Protein AF-A0ABD1DGG1-F1 (afdb_monomer)

Organism: Culex pipiens pipiens (NCBI:txid38569)

Sequence (144 aa):
MYLGVYVSGIIIGFVYLKHRIAGKGIRSNMWFRVAFFSIFIIAPAMFLSCRIFYEYEFPKPSVWMSVYSAGSRVLMTILIALGFFGIAFQVSKTLTRFLNHKIFEVLGRLTYGTYLVHYCMVKIMFFNVRELSNLGMFDLHKQE

Radius of gyration: 22.77 Å; Cα contacts (8 Å, |Δi|>4): 35; chains: 1; bounding box: 76×32×45 Å

Solvent-accessible surface area (backbone atoms only — not comparable to full-atom values): 8255 Å² total; per-residue (Å²): 121,67,64,64,56,53,52,50,52,51,53,52,50,50,53,49,50,56,47,63,71,63,69,59,69,60,77,73,40,63,68,60,54,51,57,48,55,43,43,74,54,52,53,56,50,56,58,55,56,51,50,59,67,70,76,48,89,72,73,82,87,48,69,67,57,56,52,49,58,56,48,50,55,52,51,50,51,52,46,52,53,46,50,52,50,41,57,74,63,48,68,44,66,66,57,48,56,60,66,69,34,69,66,52,58,53,50,51,52,50,53,50,52,51,49,52,53,50,53,50,49,54,52,51,52,56,48,53,53,50,53,53,54,51,52,57,53,52,57,62,68,71,76,114

Mean predicted aligned error: 11.81 Å

Structure (mmCIF, N/CA/C/O backbone):
data_AF-A0ABD1DGG1-F1
#
_entry.id   AF-A0ABD1DGG1-F1
#
loop_
_atom_site.group_PDB
_atom_site.id
_atom_site.type_symbol
_atom_site.label_atom_id
_atom_site.label_alt_id
_atom_site.label_comp_id
_atom_site.label_asym_id
_atom_site.label_entity_id
_atom_site.label_seq_id
_atom_site.pdbx_PDB_ins_code
_atom_site.Cartn_x
_atom_site.Cartn_y
_atom_site.Cartn_z
_atom_site.occupancy
_atom_site.B_iso_or_equiv
_atom_site.auth_seq_id
_atom_site.auth_comp_id
_atom_site.auth_asym_id
_atom_site.auth_atom_id
_atom_site.pdbx_PDB_model_num
ATOM 1 N N . MET A 1 1 ? 8.705 10.293 -11.587 1.00 54.47 1 MET A N 1
ATOM 2 C CA . MET A 1 1 ? 7.758 9.185 -11.301 1.00 54.47 1 MET A CA 1
ATOM 3 C C . MET A 1 1 ? 7.235 9.164 -9.860 1.00 54.47 1 MET A C 1
ATOM 5 O O . MET A 1 1 ? 6.057 8.889 -9.696 1.00 54.47 1 MET A O 1
ATOM 9 N N . TYR A 1 2 ? 8.018 9.502 -8.825 1.00 62.34 2 TYR A N 1
ATOM 10 C CA . TYR A 1 2 ? 7.535 9.477 -7.427 1.00 62.34 2 TYR A CA 1
ATOM 11 C C . TYR A 1 2 ? 6.543 10.591 -7.046 1.00 62.34 2 TYR A C 1
ATOM 13 O O . TYR A 1 2 ? 5.680 10.372 -6.204 1.00 62.34 2 TYR A O 1
ATOM 21 N N . LEU A 1 3 ? 6.616 11.759 -7.696 1.00 72.56 3 LEU A N 1
ATOM 22 C CA . LEU A 1 3 ? 5.733 12.900 -7.414 1.00 72.56 3 LEU A CA 1
ATOM 23 C C . LEU A 1 3 ? 4.250 12.584 -7.655 1.00 72.56 3 LEU A C 1
ATOM 25 O O . LEU A 1 3 ? 3.418 12.911 -6.820 1.00 72.56 3 LEU A O 1
ATOM 29 N N . GLY A 1 4 ? 3.917 11.896 -8.753 1.00 69.31 4 GLY A N 1
ATOM 30 C CA . GLY A 1 4 ? 2.528 11.541 -9.067 1.00 69.31 4 GLY A CA 1
ATOM 31 C C . GLY A 1 4 ? 1.925 10.577 -8.044 1.00 69.31 4 GLY A C 1
ATOM 32 O O . GLY A 1 4 ? 0.801 10.770 -7.593 1.00 69.31 4 GLY A O 1
ATOM 33 N N . VAL A 1 5 ? 2.710 9.591 -7.607 1.00 68.25 5 VAL A N 1
ATOM 34 C CA . VAL A 1 5 ? 2.298 8.643 -6.564 1.00 68.25 5 VAL A CA 1
ATOM 35 C C . VAL A 1 5 ? 2.123 9.361 -5.223 1.00 68.25 5 VAL A C 1
ATOM 37 O O . VAL A 1 5 ? 1.105 9.183 -4.558 1.00 68.25 5 VAL A O 1
ATOM 40 N N . TYR A 1 6 ? 3.057 10.241 -4.867 1.00 73.56 6 TYR A N 1
ATOM 41 C CA . TYR A 1 6 ? 2.994 11.036 -3.643 1.00 73.56 6 TYR A CA 1
ATOM 42 C C . TYR A 1 6 ? 1.762 11.955 -3.599 1.00 73.56 6 TYR A C 1
ATOM 44 O O . TYR A 1 6 ? 0.986 11.910 -2.644 1.00 73.56 6 TYR A O 1
ATOM 52 N N . VAL A 1 7 ? 1.526 12.726 -4.665 1.00 79.12 7 VAL A N 1
ATOM 53 C CA . VAL A 1 7 ? 0.364 13.621 -4.780 1.00 79.12 7 VAL A CA 1
ATOM 54 C C . VAL A 1 7 ? -0.940 12.822 -4.780 1.00 79.12 7 VAL A C 1
ATOM 56 O O . VAL A 1 7 ? -1.887 13.211 -4.099 1.00 79.12 7 VAL A O 1
ATOM 59 N N . SER A 1 8 ? -0.985 11.668 -5.457 1.00 70.19 8 SER A N 1
ATOM 60 C CA . SER A 1 8 ? -2.162 10.793 -5.424 1.00 70.19 8 SER A CA 1
ATOM 61 C C . SER A 1 8 ? -2.477 10.309 -4.004 1.00 70.19 8 SER A C 1
ATOM 63 O O . SER A 1 8 ? -3.631 10.367 -3.587 1.00 70.19 8 SER A O 1
ATOM 65 N N . GLY A 1 9 ? -1.457 9.942 -3.218 1.00 70.31 9 GLY A N 1
ATOM 66 C CA . GLY A 1 9 ? -1.618 9.554 -1.817 1.00 70.31 9 GLY A CA 1
ATOM 67 C C . GLY A 1 9 ? -2.168 10.688 -0.949 1.00 70.31 9 GLY A C 1
ATOM 68 O O . GLY A 1 9 ? -3.076 10.460 -0.150 1.00 70.31 9 GLY A O 1
ATOM 69 N N . ILE A 1 10 ? -1.687 11.920 -1.153 1.00 78.62 10 ILE A N 1
ATOM 70 C CA . ILE A 1 10 ? -2.188 13.109 -0.444 1.00 78.62 10 ILE A CA 1
ATOM 71 C C . ILE A 1 10 ? -3.653 13.380 -0.793 1.00 78.62 10 ILE A C 1
ATOM 73 O O . ILE A 1 10 ? -4.461 13.597 0.108 1.00 78.62 10 ILE A O 1
ATOM 77 N N . ILE A 1 11 ? -4.018 13.330 -2.078 1.00 79.12 11 ILE A N 1
ATOM 78 C CA . ILE A 1 11 ? -5.401 13.546 -2.527 1.00 79.12 11 ILE A CA 1
ATOM 79 C C . ILE A 1 11 ? -6.325 12.495 -1.903 1.00 79.12 11 ILE A C 1
ATOM 81 O O . ILE A 1 11 ? -7.371 12.838 -1.352 1.00 79.12 11 ILE A O 1
ATOM 85 N N . ILE A 1 12 ? -5.917 11.224 -1.922 1.00 73.44 12 ILE A N 1
ATOM 86 C CA . ILE A 1 12 ? -6.676 10.119 -1.322 1.00 73.44 12 ILE A CA 1
ATOM 87 C C . ILE A 1 12 ? -6.827 10.320 0.194 1.00 73.44 12 ILE A C 1
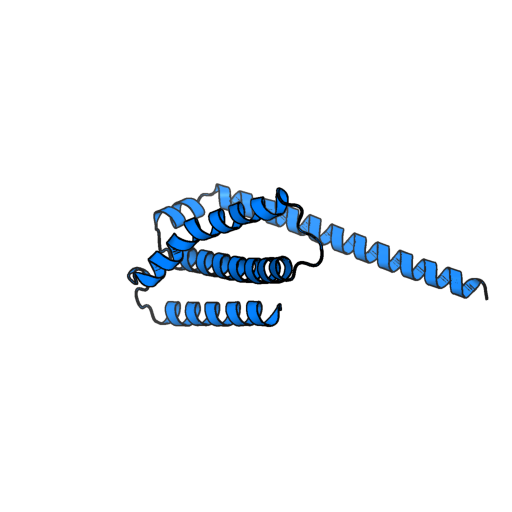ATOM 89 O O . ILE A 1 12 ? -7.928 10.163 0.728 1.00 73.44 12 ILE A O 1
ATOM 93 N N . GLY A 1 13 ? -5.760 10.725 0.889 1.00 72.94 13 GLY A N 1
ATOM 94 C CA . GLY A 1 13 ? -5.785 11.026 2.323 1.00 72.94 13 GLY A CA 1
ATOM 95 C C . GLY A 1 13 ? -6.669 12.228 2.676 1.00 72.94 13 GLY A C 1
ATOM 96 O O . GLY A 1 13 ? -7.391 12.205 3.674 1.00 72.94 13 GLY A O 1
ATOM 97 N N . PHE A 1 14 ? -6.690 13.260 1.835 1.00 78.25 14 PHE A N 1
ATOM 98 C CA . PHE A 1 14 ? -7.550 14.425 2.037 1.00 78.25 14 PHE A CA 1
ATOM 99 C C . PHE A 1 14 ? -9.027 14.080 1.811 1.00 78.25 14 PHE A C 1
ATOM 101 O O . PHE A 1 14 ? -9.897 14.466 2.597 1.00 78.25 14 PHE A O 1
ATOM 108 N N . VAL A 1 15 ? -9.313 13.280 0.779 1.00 73.12 15 VAL A N 1
ATOM 109 C CA . VAL A 1 15 ? -10.648 12.728 0.532 1.00 73.12 15 VAL A CA 1
ATOM 110 C C . VAL A 1 15 ? -11.087 11.850 1.705 1.00 73.12 15 VAL A C 1
ATOM 112 O O . VAL A 1 15 ? -12.230 11.998 2.135 1.00 73.12 15 VAL A O 1
ATOM 115 N N . TYR A 1 16 ? -10.203 11.015 2.266 1.00 71.38 16 TYR A N 1
ATOM 116 C CA . TYR A 1 16 ? -10.459 10.223 3.480 1.00 71.38 16 TYR A CA 1
ATOM 117 C C . TYR A 1 16 ? -10.873 11.113 4.653 1.00 71.38 16 TYR A C 1
ATOM 119 O O . TYR A 1 16 ? -11.919 10.893 5.266 1.00 71.38 16 TYR A O 1
ATOM 127 N N . LEU A 1 17 ? -10.074 12.142 4.946 1.00 71.25 17 LEU A N 1
ATOM 128 C CA . LEU A 1 17 ? -10.285 13.020 6.092 1.00 71.25 17 LEU A CA 1
ATOM 129 C C . LEU A 1 17 ? -11.596 13.804 5.968 1.00 71.25 17 LEU A C 1
ATOM 131 O O . LEU A 1 17 ? -12.399 13.810 6.901 1.00 71.25 17 LEU A O 1
ATOM 135 N N . LYS A 1 18 ? -11.857 14.385 4.791 1.00 74.81 18 LYS A N 1
ATOM 136 C CA . LYS A 1 18 ? -13.108 15.099 4.491 1.00 74.81 18 LYS A CA 1
ATOM 137 C C . LYS A 1 18 ? -14.329 14.211 4.722 1.00 74.81 18 LYS A C 1
ATOM 139 O O . LYS A 1 18 ? -15.320 14.637 5.305 1.00 74.81 18 LYS A O 1
ATOM 144 N N . HIS A 1 19 ? -14.243 12.964 4.284 1.00 69.44 19 HIS A N 1
ATOM 145 C CA . HIS A 1 19 ? -15.314 11.988 4.404 1.00 69.44 19 HIS A CA 1
ATOM 146 C C . HIS A 1 19 ? -15.501 11.453 5.830 1.00 69.44 19 HIS A C 1
ATOM 148 O O . HIS A 1 19 ? -16.636 11.232 6.250 1.00 69.44 19 HIS A O 1
ATOM 154 N N . ARG A 1 20 ? -14.413 11.300 6.592 1.00 67.25 20 ARG A N 1
ATOM 155 C CA . ARG A 1 20 ? -14.454 10.941 8.015 1.00 67.25 20 ARG A CA 1
ATOM 156 C C . ARG A 1 20 ? -15.096 12.047 8.857 1.00 67.25 20 ARG A C 1
ATOM 158 O O . ARG A 1 20 ? -15.910 11.741 9.720 1.00 67.25 20 ARG A O 1
ATOM 165 N N . ILE A 1 21 ? -14.760 13.311 8.588 1.00 66.56 21 ILE A N 1
ATOM 166 C CA . ILE A 1 21 ? -15.307 14.480 9.300 1.00 66.56 21 ILE A CA 1
ATOM 167 C C . ILE A 1 21 ? -16.777 14.715 8.933 1.00 66.56 21 ILE A C 1
ATOM 169 O O . ILE A 1 21 ? -17.582 15.043 9.797 1.00 66.56 21 ILE A O 1
ATOM 173 N N . ALA A 1 22 ? -17.154 14.502 7.669 1.00 64.75 22 ALA A N 1
ATOM 174 C CA . ALA A 1 22 ? -18.522 14.725 7.206 1.00 64.75 22 ALA A CA 1
ATOM 175 C C . ALA A 1 22 ? -19.558 13.746 7.793 1.00 64.75 22 ALA A C 1
ATOM 177 O O . ALA A 1 22 ? -20.749 13.940 7.558 1.00 64.75 22 ALA A O 1
ATOM 178 N N . GLY A 1 23 ? -19.141 12.671 8.478 1.00 57.53 23 GLY A N 1
ATOM 179 C CA . GLY A 1 23 ? -20.035 11.697 9.124 1.00 57.53 23 GLY A CA 1
ATOM 180 C C . GLY A 1 23 ? -20.990 10.953 8.177 1.00 57.53 23 GLY A C 1
ATOM 181 O O . GLY A 1 23 ? -21.781 10.121 8.619 1.00 57.53 23 GLY A O 1
ATOM 182 N N . LYS A 1 24 ? -20.938 11.227 6.867 1.00 55.34 24 LYS A N 1
ATOM 183 C CA . LYS A 1 24 ? -21.810 10.610 5.869 1.00 55.34 24 LYS A CA 1
ATOM 184 C C . LYS A 1 24 ? -21.441 9.139 5.728 1.00 55.34 24 LYS A C 1
ATOM 186 O O . LYS A 1 24 ? -20.281 8.797 5.512 1.00 55.34 24 LYS A O 1
ATOM 191 N N . GLY A 1 25 ? -22.448 8.273 5.828 1.00 57.56 25 GLY A N 1
ATOM 192 C CA . GLY A 1 25 ? -22.329 6.816 5.768 1.00 57.56 25 GLY A CA 1
ATOM 193 C C . GLY A 1 25 ? -21.833 6.290 4.417 1.00 57.56 25 GLY A C 1
ATOM 194 O O . GLY A 1 25 ? -22.579 5.659 3.676 1.00 57.56 25 GLY A O 1
ATOM 195 N N . ILE A 1 26 ? -20.548 6.473 4.115 1.00 57.97 26 ILE A N 1
ATOM 196 C CA . ILE A 1 26 ? -19.853 5.914 2.936 1.00 57.97 26 ILE A CA 1
ATOM 197 C C . ILE A 1 26 ? -19.897 4.392 2.923 1.00 57.97 26 ILE A C 1
ATOM 199 O O . ILE A 1 26 ? -19.809 3.774 1.867 1.00 57.97 26 ILE A O 1
ATOM 203 N N . ARG A 1 27 ? -20.129 3.780 4.087 1.00 55.81 27 ARG A N 1
ATOM 204 C CA . ARG A 1 27 ? -20.427 2.3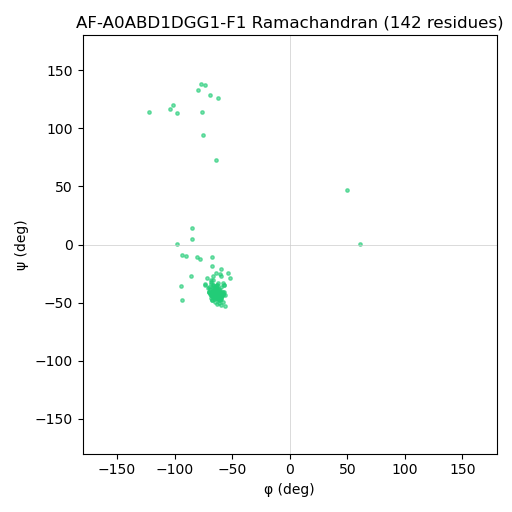55 4.221 1.00 55.81 27 ARG A CA 1
ATOM 205 C C . ARG A 1 27 ? -21.573 1.894 3.301 1.00 55.81 27 ARG A C 1
ATOM 207 O O . ARG A 1 27 ? -21.582 0.734 2.881 1.00 55.81 27 ARG A O 1
ATOM 214 N N . SER A 1 28 ? -22.515 2.780 2.966 1.00 59.88 28 SER A N 1
ATOM 215 C CA . SER A 1 28 ? -23.632 2.481 2.061 1.00 59.88 28 SER A CA 1
ATOM 216 C C . SER A 1 28 ? -23.334 2.759 0.585 1.00 59.88 28 SER A C 1
ATOM 218 O O . SER A 1 28 ? -24.133 2.368 -0.265 1.00 59.88 28 SER A O 1
ATOM 220 N N . ASN A 1 29 ? -22.223 3.421 0.247 1.00 69.50 29 ASN A N 1
ATOM 221 C CA . ASN A 1 29 ? -21.944 3.767 -1.140 1.00 69.50 29 ASN A CA 1
ATOM 222 C C . ASN A 1 29 ? -21.462 2.527 -1.912 1.00 69.50 29 ASN A C 1
ATOM 224 O O . ASN A 1 29 ? -20.391 1.978 -1.634 1.00 69.50 29 ASN A O 1
ATOM 228 N N . MET A 1 30 ? -22.268 2.087 -2.881 1.00 67.38 30 MET A N 1
ATOM 229 C CA . MET A 1 30 ? -22.016 0.892 -3.690 1.00 67.38 30 MET A CA 1
ATOM 230 C C . MET A 1 30 ? -20.677 0.984 -4.431 1.00 67.38 30 MET A C 1
ATOM 232 O O . MET A 1 30 ? -19.911 0.024 -4.422 1.00 67.38 30 MET A O 1
ATOM 236 N N . TRP A 1 31 ? -20.348 2.160 -4.969 1.00 69.88 31 TRP A N 1
ATOM 237 C CA . TRP A 1 31 ? -19.103 2.409 -5.700 1.00 69.88 31 TRP A CA 1
ATOM 238 C C . TRP A 1 31 ? -17.856 2.133 -4.866 1.00 69.8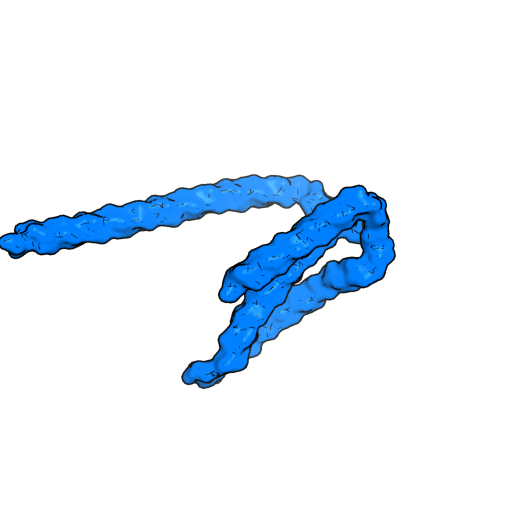8 31 TRP A C 1
ATOM 240 O O . TRP A 1 31 ? -16.907 1.518 -5.344 1.00 69.88 31 TRP A O 1
ATOM 250 N N . PHE A 1 32 ? -17.878 2.524 -3.590 1.00 70.31 32 PHE A N 1
ATOM 251 C CA . PHE A 1 32 ? -16.749 2.303 -2.695 1.00 70.31 32 PHE A CA 1
ATOM 252 C C . PHE A 1 32 ? -16.576 0.816 -2.352 1.00 70.31 32 PHE A C 1
ATOM 254 O O . PHE A 1 32 ? -15.459 0.304 -2.291 1.00 70.31 32 PHE A O 1
ATOM 261 N N . ARG A 1 33 ? -17.690 0.093 -2.195 1.00 71.44 33 ARG A N 1
ATOM 262 C CA . ARG A 1 33 ? -17.681 -1.349 -1.931 1.00 71.44 33 ARG A CA 1
ATOM 263 C C . ARG A 1 33 ? -17.187 -2.142 -3.144 1.00 71.44 33 ARG A C 1
ATOM 265 O O . ARG A 1 33 ? -16.363 -3.034 -2.976 1.00 71.44 33 ARG A O 1
ATOM 272 N N . VAL A 1 34 ? -17.642 -1.790 -4.347 1.00 77.31 34 VAL A N 1
ATOM 273 C CA . VAL A 1 34 ? -17.181 -2.398 -5.607 1.00 77.31 34 VAL A CA 1
ATOM 274 C C . VAL A 1 34 ? -15.691 -2.142 -5.813 1.00 77.31 34 VAL A C 1
ATOM 276 O O . VAL A 1 34 ? -14.946 -3.084 -6.073 1.00 77.31 34 VAL A O 1
ATOM 279 N N . ALA A 1 35 ? -15.237 -0.902 -5.612 1.00 78.19 35 ALA A N 1
ATOM 280 C CA . ALA A 1 35 ? -13.821 -0.563 -5.702 1.00 78.19 35 ALA A CA 1
ATOM 281 C C . ALA A 1 35 ? -12.988 -1.393 -4.709 1.00 78.19 35 ALA A C 1
ATOM 283 O O . ALA A 1 35 ? -11.965 -1.955 -5.087 1.00 78.19 35 ALA A O 1
ATOM 284 N N . PHE A 1 36 ? -13.461 -1.579 -3.474 1.00 77.56 36 PHE A N 1
ATOM 285 C CA . PHE A 1 36 ? -12.771 -2.415 -2.493 1.00 77.56 36 PHE A CA 1
ATOM 286 C C . PHE A 1 36 ? -12.709 -3.900 -2.889 1.00 77.56 36 PHE A C 1
ATOM 288 O O . PHE A 1 36 ? -11.648 -4.514 -2.805 1.00 77.56 36 PHE A O 1
ATOM 295 N N . PHE A 1 37 ? -13.814 -4.488 -3.358 1.00 78.38 37 PHE A N 1
ATOM 296 C CA . PHE A 1 37 ? -13.814 -5.888 -3.803 1.00 78.38 37 PHE A CA 1
ATOM 297 C C . PHE A 1 37 ? -12.997 -6.107 -5.078 1.00 78.38 37 PHE A C 1
ATOM 299 O O . PHE A 1 37 ? -12.380 -7.161 -5.219 1.00 78.38 37 PHE A O 1
ATOM 306 N N . SER A 1 38 ? -12.911 -5.110 -5.964 1.00 81.62 38 SER A N 1
ATOM 307 C CA . SER A 1 38 ? -12.069 -5.206 -7.160 1.00 81.62 38 SER A CA 1
ATOM 308 C C . SER A 1 38 ? -10.587 -5.402 -6.829 1.00 81.62 38 SER A C 1
ATOM 310 O O . SER A 1 38 ? -9.886 -6.040 -7.607 1.00 81.62 38 SER A O 1
ATOM 312 N N . ILE A 1 39 ? -10.119 -4.975 -5.647 1.00 82.38 39 ILE A N 1
ATOM 313 C CA . ILE A 1 39 ? -8.735 -5.204 -5.200 1.00 82.38 39 ILE A CA 1
ATOM 314 C C . ILE A 1 39 ? -8.414 -6.700 -5.171 1.00 82.38 39 ILE A C 1
ATOM 316 O O . ILE A 1 39 ? -7.355 -7.107 -5.641 1.00 82.38 39 ILE A O 1
ATOM 320 N N . PHE A 1 40 ? -9.340 -7.523 -4.669 1.00 81.38 40 PHE A N 1
ATOM 321 C CA . PHE A 1 40 ? -9.149 -8.972 -4.563 1.00 81.38 40 PHE A CA 1
ATOM 322 C C . PHE A 1 40 ? -9.083 -9.673 -5.922 1.00 81.38 40 PHE A C 1
ATOM 324 O O . PHE A 1 40 ? -8.569 -10.782 -5.991 1.00 81.38 40 PHE A O 1
ATOM 331 N N . ILE A 1 41 ? -9.568 -9.038 -6.992 1.00 86.06 41 ILE A N 1
ATOM 332 C CA . ILE A 1 41 ? -9.497 -9.563 -8.361 1.00 86.06 41 ILE A CA 1
ATOM 333 C C . ILE A 1 41 ? -8.252 -9.016 -9.069 1.00 86.06 41 ILE A C 1
ATOM 335 O O . ILE A 1 41 ? -7.483 -9.767 -9.664 1.00 86.06 41 ILE A O 1
ATOM 339 N N . ILE A 1 42 ? -8.026 -7.704 -8.976 1.00 84.56 42 ILE A N 1
ATOM 340 C CA . ILE A 1 42 ? -6.957 -7.011 -9.701 1.00 84.56 42 ILE A CA 1
ATOM 341 C C . ILE A 1 42 ? -5.580 -7.399 -9.148 1.00 84.56 42 ILE A C 1
ATOM 343 O O . ILE A 1 42 ? -4.659 -7.622 -9.929 1.00 84.56 42 ILE A O 1
ATOM 347 N N . ALA A 1 43 ? -5.424 -7.519 -7.826 1.00 82.50 43 ALA A N 1
ATOM 348 C CA . ALA A 1 43 ? -4.139 -7.858 -7.214 1.00 82.50 43 ALA A CA 1
ATOM 349 C C . ALA A 1 43 ? -3.584 -9.225 -7.675 1.00 82.50 43 ALA A C 1
ATOM 351 O O . ALA A 1 43 ? -2.448 -9.258 -8.158 1.00 82.50 43 ALA A O 1
ATOM 352 N N . PRO A 1 44 ? -4.338 -10.344 -7.606 1.00 84.88 44 PRO A N 1
ATOM 353 C CA . PRO A 1 44 ? -3.859 -11.613 -8.146 1.00 84.88 44 PRO A CA 1
ATOM 354 C C . PRO A 1 44 ? -3.730 -11.577 -9.669 1.00 84.88 44 PRO A C 1
ATOM 356 O O . PRO A 1 44 ? -2.767 -12.134 -10.182 1.00 84.88 44 PRO A O 1
ATOM 359 N N . ALA A 1 45 ? -4.607 -10.876 -10.399 1.00 85.44 45 ALA A N 1
ATOM 360 C CA . ALA A 1 45 ? -4.462 -10.730 -11.849 1.00 85.44 45 ALA A CA 1
ATOM 361 C C . ALA A 1 45 ? -3.124 -10.074 -12.231 1.00 85.44 45 ALA A C 1
ATOM 363 O O . ALA A 1 45 ? -2.434 -10.565 -13.118 1.00 85.44 45 ALA A O 1
ATOM 364 N N . MET A 1 46 ? -2.699 -9.022 -11.520 1.00 82.19 46 MET A N 1
ATOM 365 C CA . MET A 1 46 ? -1.375 -8.421 -11.725 1.00 82.19 46 MET A CA 1
ATOM 366 C C . MET A 1 46 ? -0.240 -9.393 -11.393 1.00 82.19 46 MET A C 1
ATOM 368 O O . MET A 1 46 ? 0.774 -9.407 -12.089 1.00 82.19 46 MET A O 1
ATOM 372 N N . PHE A 1 47 ? -0.408 -10.211 -10.352 1.00 82.44 47 PHE A N 1
ATOM 373 C CA . PHE A 1 47 ? 0.581 -11.216 -9.970 1.00 82.44 47 PHE A CA 1
ATOM 374 C C . PHE A 1 47 ? 0.715 -12.318 -11.031 1.00 82.44 47 PHE A C 1
ATOM 376 O O . PHE A 1 47 ? 1.828 -12.720 -11.366 1.00 82.44 47 PHE A O 1
ATOM 383 N N . LEU A 1 48 ? -0.403 -12.761 -11.613 1.00 83.31 48 LEU A N 1
ATOM 384 C CA . LEU A 1 48 ? -0.420 -13.716 -12.721 1.00 83.31 48 LEU A CA 1
ATOM 385 C C . LEU A 1 48 ? 0.194 -13.113 -13.988 1.00 83.31 48 LEU A C 1
ATOM 387 O O . LEU A 1 48 ? 0.990 -13.778 -14.645 1.00 83.31 48 LEU A O 1
ATOM 391 N N . SER A 1 49 ? -0.094 -11.848 -14.300 1.00 81.31 49 SER A N 1
ATOM 392 C CA . SER A 1 49 ? 0.492 -11.157 -15.456 1.00 81.31 49 SER A CA 1
ATOM 393 C C . SER A 1 49 ? 2.022 -11.089 -15.399 1.00 81.31 49 SER A C 1
ATOM 395 O O . SER A 1 49 ? 2.673 -11.093 -16.441 1.00 81.31 49 SER A O 1
ATOM 397 N N . CYS A 1 50 ? 2.629 -11.107 -14.206 1.00 77.25 50 CYS A N 1
ATOM 398 C CA . CYS A 1 50 ? 4.085 -11.202 -14.067 1.00 77.25 50 CYS A CA 1
ATOM 399 C C . CYS A 1 50 ? 4.673 -12.525 -14.596 1.00 77.25 50 CYS A C 1
ATOM 401 O O . CYS A 1 50 ? 5.837 -12.532 -14.991 1.00 77.25 50 CYS A O 1
ATOM 403 N N . ARG A 1 51 ? 3.906 -13.626 -14.655 1.00 78.44 51 ARG A N 1
ATOM 404 C CA . ARG A 1 51 ? 4.386 -14.921 -15.187 1.00 78.44 51 ARG A CA 1
ATOM 405 C C . ARG A 1 51 ? 4.733 -14.843 -16.669 1.00 78.44 51 ARG A C 1
ATOM 407 O O . ARG A 1 51 ? 5.731 -15.418 -17.085 1.00 78.44 51 ARG A O 1
ATOM 414 N N . ILE A 1 52 ? 3.978 -14.056 -17.432 1.00 77.75 52 ILE A N 1
ATOM 415 C CA . ILE A 1 52 ? 4.201 -13.843 -18.869 1.00 77.75 52 ILE A CA 1
ATOM 416 C C . ILE A 1 52 ? 5.595 -13.246 -19.109 1.00 77.75 52 ILE A C 1
ATOM 418 O O . ILE A 1 52 ? 6.293 -13.616 -20.041 1.00 77.75 52 ILE A O 1
ATOM 422 N N . PHE A 1 53 ? 6.046 -12.365 -18.222 1.00 73.44 53 PHE A N 1
ATOM 423 C CA . PHE A 1 53 ? 7.375 -11.761 -18.309 1.00 73.44 53 PHE A CA 1
ATOM 424 C C . PHE A 1 53 ? 8.509 -12.671 -17.835 1.00 73.44 53 PHE A C 1
ATOM 426 O O . PHE A 1 53 ? 9.672 -12.341 -18.046 1.00 73.44 53 PHE A O 1
ATOM 433 N N . TYR A 1 54 ? 8.179 -13.775 -17.166 1.00 70.75 54 TYR A N 1
ATOM 434 C CA . TYR A 1 54 ? 9.148 -14.747 -16.676 1.00 70.75 54 TYR A CA 1
ATOM 435 C C . TYR A 1 54 ? 9.353 -15.900 -17.664 1.00 70.75 54 TYR A C 1
ATOM 437 O O . TYR A 1 54 ? 10.466 -16.389 -17.802 1.00 70.75 54 TYR A O 1
ATOM 445 N N . GLU A 1 55 ? 8.291 -16.328 -18.352 1.00 75.75 55 GLU A N 1
ATOM 446 C CA . GLU A 1 55 ? 8.340 -17.444 -19.308 1.00 75.75 55 GLU A CA 1
ATOM 447 C C . GLU A 1 55 ? 8.763 -17.015 -20.720 1.00 75.75 55 GLU A C 1
ATOM 449 O O . GLU A 1 55 ? 9.349 -17.811 -21.448 1.00 75.75 55 GLU A O 1
ATOM 454 N N . TYR A 1 56 ? 8.507 -15.763 -21.111 1.00 73.19 56 TYR A N 1
ATOM 455 C CA . TYR A 1 56 ? 8.863 -15.260 -22.436 1.00 73.19 56 TYR A CA 1
ATOM 456 C C . TYR A 1 56 ? 10.099 -14.356 -22.375 1.00 73.19 56 TYR A C 1
ATOM 458 O O . TYR A 1 56 ? 10.077 -13.270 -21.788 1.00 73.19 56 TYR A O 1
ATOM 466 N N . GLU A 1 57 ? 11.180 -14.775 -23.036 1.00 69.12 57 GLU A N 1
ATOM 467 C CA . GLU A 1 57 ? 12.359 -13.935 -23.251 1.00 69.12 57 GLU A CA 1
ATOM 468 C C . GLU A 1 57 ? 12.071 -12.897 -24.342 1.00 69.12 57 GLU A C 1
ATOM 470 O O . GLU A 1 57 ? 12.202 -13.145 -25.540 1.00 69.12 57 GLU A O 1
ATOM 475 N N . PHE A 1 58 ? 11.650 -11.703 -23.927 1.00 69.88 58 PHE A N 1
ATOM 476 C CA . PHE A 1 58 ? 11.451 -10.589 -24.850 1.00 69.88 58 PHE A CA 1
ATOM 477 C C . PHE A 1 58 ? 12.793 -9.949 -25.249 1.00 69.88 58 PHE A C 1
ATOM 479 O O . PHE A 1 58 ? 13.642 -9.703 -24.382 1.00 69.88 58 PHE A O 1
ATOM 486 N N . PRO A 1 59 ? 12.985 -9.595 -26.534 1.00 66.25 59 PRO A N 1
ATOM 487 C CA . PRO A 1 59 ? 14.181 -8.895 -26.985 1.00 66.25 59 PRO A CA 1
ATOM 488 C C . PRO A 1 59 ? 14.284 -7.519 -26.308 1.00 66.25 59 PRO A C 1
ATOM 490 O O . PRO A 1 59 ? 13.356 -6.707 -26.331 1.00 66.25 59 PRO A O 1
ATOM 493 N N . LYS A 1 60 ? 15.427 -7.260 -25.668 1.00 65.31 60 LYS A N 1
ATOM 494 C CA . LYS A 1 60 ? 15.762 -5.975 -25.031 1.00 65.31 60 LYS A CA 1
ATOM 495 C C . LYS A 1 60 ? 16.224 -5.003 -26.135 1.00 65.31 60 LYS A C 1
ATOM 497 O O . LYS A 1 60 ? 17.075 -5.420 -26.917 1.00 65.31 60 LYS A O 1
ATOM 502 N N . PRO A 1 61 ? 15.755 -3.737 -26.220 1.00 58.84 61 PRO A N 1
ATOM 503 C CA . PRO A 1 61 ? 14.897 -2.998 -25.293 1.00 58.84 61 PRO A CA 1
ATOM 504 C C . PRO A 1 61 ? 13.428 -2.924 -25.756 1.00 58.84 61 PRO A C 1
ATOM 506 O O . PRO A 1 61 ? 13.104 -2.334 -26.784 1.00 58.84 61 PRO A O 1
ATOM 509 N N . SER A 1 62 ? 12.508 -3.454 -24.951 1.00 72.81 62 SER A N 1
ATOM 510 C CA . SER A 1 62 ? 11.071 -3.409 -25.228 1.00 72.81 62 SER A CA 1
ATOM 511 C C . SER A 1 62 ? 10.393 -2.255 -24.474 1.00 72.81 62 SER A C 1
ATOM 513 O O . SER A 1 62 ? 10.269 -2.256 -23.249 1.00 72.81 62 SER A O 1
ATOM 515 N N . VAL A 1 63 ? 9.906 -1.256 -25.218 1.00 77.38 63 VAL A N 1
ATOM 516 C CA . VAL A 1 63 ? 9.161 -0.097 -24.673 1.00 77.38 63 VAL A CA 1
ATOM 517 C C . VAL A 1 63 ? 7.915 -0.540 -23.893 1.00 77.38 63 VAL A C 1
ATOM 519 O O . VAL A 1 63 ? 7.556 0.040 -22.875 1.00 77.38 63 VAL A O 1
ATOM 522 N N . TRP A 1 64 ? 7.285 -1.634 -24.312 1.00 76.12 64 TRP A N 1
ATOM 523 C CA . TRP A 1 64 ? 6.127 -2.208 -23.626 1.00 76.12 64 TRP A CA 1
ATOM 524 C C . TRP A 1 64 ? 6.451 -2.700 -22.207 1.00 76.12 64 TRP A C 1
ATOM 526 O O . TRP A 1 64 ? 5.640 -2.534 -21.296 1.00 76.12 64 TRP A O 1
ATOM 536 N N . MET A 1 65 ? 7.658 -3.225 -21.982 1.00 74.94 65 MET A N 1
ATOM 537 C CA . MET A 1 65 ? 8.107 -3.689 -20.666 1.00 74.94 65 MET A CA 1
ATOM 538 C C . MET A 1 65 ? 8.325 -2.524 -19.697 1.00 74.94 65 MET A C 1
ATOM 540 O O . MET A 1 65 ? 7.997 -2.623 -18.512 1.00 74.94 65 MET A O 1
ATOM 544 N N . SER A 1 66 ? 8.861 -1.402 -20.189 1.00 80.00 66 SER A N 1
ATOM 545 C CA . SER A 1 66 ? 9.095 -0.220 -19.355 1.00 80.00 66 SER A CA 1
ATOM 546 C C . SER A 1 66 ? 7.778 0.443 -18.950 1.00 80.00 66 SER A C 1
ATOM 548 O O . SER A 1 66 ? 7.610 0.787 -17.777 1.00 80.00 66 SER A O 1
ATOM 550 N N . VAL A 1 67 ? 6.809 0.529 -19.868 1.00 81.81 67 VAL A N 1
ATOM 551 C CA . VAL A 1 67 ? 5.456 1.031 -19.580 1.00 81.81 67 VAL A CA 1
ATOM 552 C C . VAL A 1 67 ? 4.726 0.113 -18.597 1.00 81.81 67 VAL A C 1
ATOM 554 O O . VAL A 1 67 ? 4.143 0.605 -17.630 1.00 81.81 67 VAL A O 1
ATOM 557 N N . TYR A 1 68 ? 4.810 -1.210 -18.767 1.00 82.25 68 TYR A N 1
ATOM 558 C CA . TYR A 1 68 ? 4.212 -2.161 -17.825 1.00 82.25 68 TYR A CA 1
ATOM 559 C C . TYR A 1 68 ? 4.847 -2.074 -16.427 1.00 82.25 68 TYR A C 1
ATOM 561 O O . TYR A 1 68 ? 4.143 -2.023 -15.417 1.00 82.25 68 TYR A O 1
ATOM 569 N N . SER A 1 69 ? 6.176 -1.993 -16.339 1.00 78.62 69 SER A N 1
ATOM 570 C CA . SER A 1 69 ? 6.897 -1.844 -15.065 1.00 78.62 69 SER A CA 1
ATOM 571 C C . SER A 1 6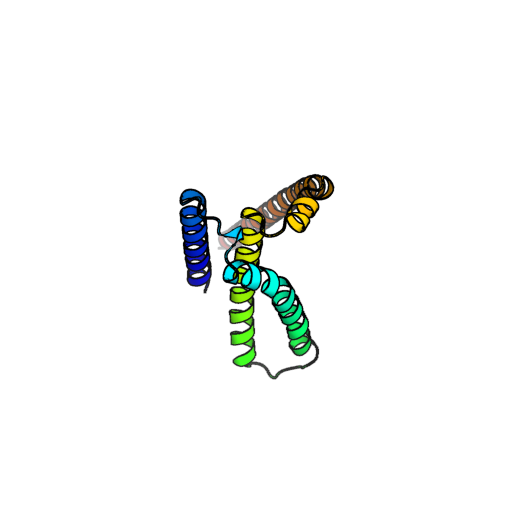9 ? 6.554 -0.528 -14.355 1.00 78.62 69 SER A C 1
ATOM 573 O O . SER A 1 69 ? 6.323 -0.498 -13.145 1.00 78.62 69 SER A O 1
ATOM 575 N N . ALA A 1 70 ? 6.446 0.567 -15.108 1.00 80.50 70 ALA A N 1
ATOM 576 C CA . ALA A 1 70 ? 6.002 1.858 -14.596 1.00 80.50 70 ALA A CA 1
ATOM 577 C C . ALA A 1 70 ? 4.551 1.815 -14.088 1.00 80.50 70 ALA A C 1
ATOM 579 O O . ALA A 1 70 ? 4.273 2.219 -12.955 1.00 80.50 70 ALA A O 1
ATOM 580 N N . GLY A 1 71 ? 3.633 1.311 -14.917 1.00 81.88 71 GLY A N 1
ATOM 581 C CA . GLY A 1 71 ? 2.203 1.257 -14.622 1.00 81.88 71 GLY A CA 1
ATOM 582 C C . GLY A 1 71 ? 1.881 0.316 -1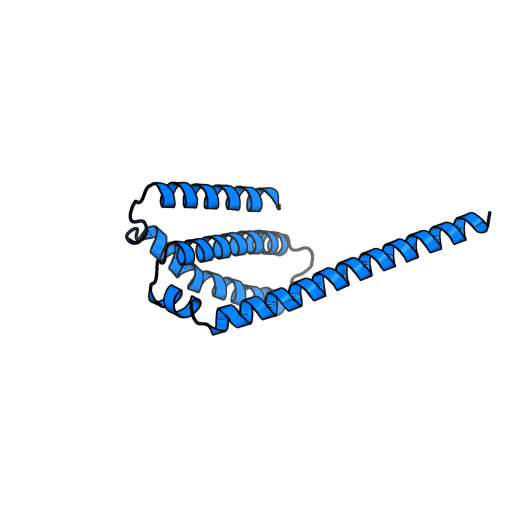3.467 1.00 81.88 71 GLY A C 1
ATOM 583 O O . GLY A 1 71 ? 1.091 0.664 -12.590 1.00 81.88 71 GLY A O 1
ATOM 584 N N . SER A 1 72 ? 2.548 -0.838 -13.405 1.00 81.12 72 SER A N 1
ATOM 585 C CA . SER A 1 72 ? 2.326 -1.826 -12.348 1.00 81.12 72 SER A CA 1
ATOM 586 C C . SER A 1 72 ? 2.637 -1.281 -10.951 1.00 81.12 72 SER A C 1
ATOM 588 O O . SER A 1 72 ? 1.871 -1.520 -10.018 1.00 81.12 72 SER A O 1
ATOM 590 N N . ARG A 1 73 ? 3.692 -0.469 -10.803 1.00 78.62 73 ARG A N 1
ATOM 591 C CA . ARG A 1 73 ? 4.042 0.192 -9.529 1.00 78.62 73 ARG A CA 1
ATOM 592 C C . ARG A 1 73 ? 2.996 1.218 -9.086 1.00 78.62 73 ARG A C 1
ATOM 594 O O . ARG A 1 73 ? 2.668 1.298 -7.900 1.00 78.62 73 ARG A O 1
ATOM 601 N N . VAL A 1 74 ? 2.466 2.000 -10.028 1.00 80.19 74 VAL A N 1
ATOM 602 C CA . VAL A 1 74 ? 1.424 3.001 -9.742 1.00 80.19 74 VAL A CA 1
ATOM 603 C C . VAL A 1 74 ? 0.125 2.306 -9.337 1.00 80.19 74 VAL A C 1
ATOM 605 O O . VAL A 1 74 ? -0.446 2.636 -8.299 1.00 80.19 74 VAL A O 1
ATOM 608 N N . LEU A 1 75 ? -0.294 1.297 -10.102 1.00 81.44 75 LEU A N 1
ATOM 609 C CA . LEU A 1 75 ? -1.484 0.497 -9.813 1.00 81.44 75 LEU A CA 1
ATOM 610 C C . LEU A 1 75 ? -1.386 -0.200 -8.452 1.00 81.44 75 LEU A C 1
ATOM 612 O O . LEU A 1 75 ? -2.318 -0.094 -7.660 1.00 81.44 75 LEU A O 1
ATOM 616 N N . MET A 1 76 ? -0.246 -0.818 -8.126 1.00 80.56 76 MET A N 1
ATOM 617 C CA . MET A 1 76 ? -0.022 -1.410 -6.801 1.00 80.56 76 MET A CA 1
ATOM 618 C C . MET A 1 76 ? -0.177 -0.389 -5.675 1.00 80.56 76 MET A C 1
ATOM 620 O O . MET A 1 76 ? -0.804 -0.680 -4.658 1.00 80.56 76 MET A O 1
ATOM 624 N N . THR A 1 77 ? 0.330 0.829 -5.862 1.00 78.94 77 THR A N 1
ATOM 625 C CA . THR A 1 77 ? 0.200 1.870 -4.836 1.00 78.94 77 THR A CA 1
ATOM 626 C C . THR A 1 77 ? -1.257 2.285 -4.628 1.00 78.94 77 THR A C 1
ATOM 628 O O . THR A 1 77 ? -1.705 2.422 -3.488 1.00 78.94 77 THR A O 1
ATOM 631 N N . ILE A 1 78 ? -2.019 2.429 -5.715 1.00 80.06 78 ILE A N 1
ATOM 632 C CA . ILE A 1 78 ? -3.453 2.743 -5.658 1.00 80.06 78 ILE A CA 1
ATOM 633 C C . ILE A 1 78 ? -4.222 1.616 -4.953 1.00 80.06 78 ILE A C 1
ATOM 635 O O . ILE A 1 78 ? -5.059 1.897 -4.095 1.00 80.06 78 ILE A O 1
ATOM 639 N N . LEU A 1 79 ? -3.914 0.351 -5.260 1.00 82.25 79 LEU A N 1
ATOM 640 C CA . LEU A 1 79 ? -4.540 -0.813 -4.624 1.00 82.25 79 LEU A CA 1
ATOM 641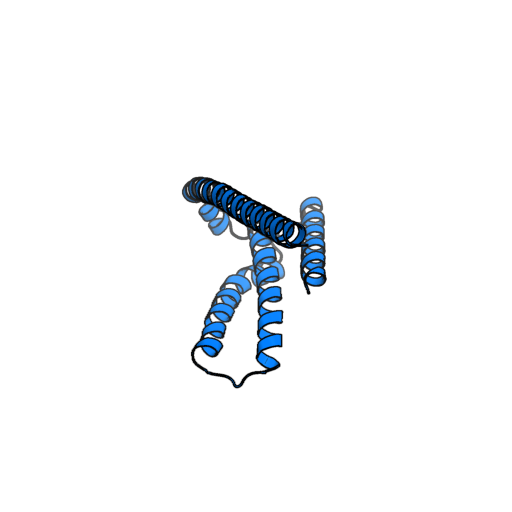 C C . LEU A 1 79 ? -4.272 -0.852 -3.115 1.00 82.25 79 LEU A C 1
ATOM 643 O O . LEU A 1 79 ? -5.204 -1.058 -2.338 1.00 82.25 79 LEU A O 1
ATOM 647 N N . ILE A 1 80 ? -3.029 -0.605 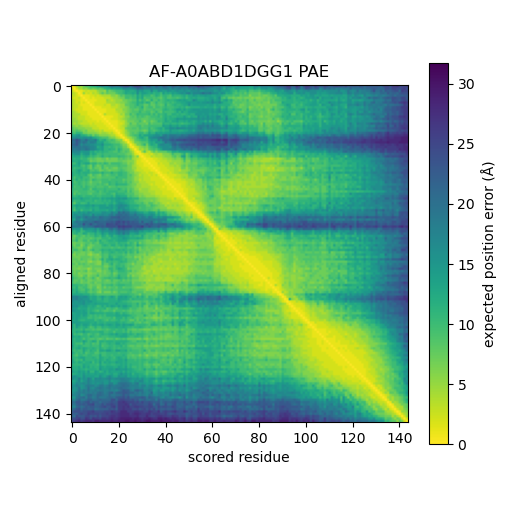-2.690 1.00 80.69 80 ILE A N 1
ATOM 648 C CA . ILE A 1 80 ? -2.662 -0.555 -1.266 1.00 80.69 80 ILE A CA 1
ATOM 649 C C . ILE A 1 80 ? -3.408 0.583 -0.559 1.00 80.69 80 ILE A C 1
ATOM 651 O O . ILE A 1 80 ? -3.994 0.367 0.503 1.00 80.69 80 ILE A O 1
ATOM 655 N N . ALA A 1 81 ? -3.440 1.779 -1.155 1.00 77.88 81 ALA A N 1
ATOM 656 C CA . ALA A 1 81 ? -4.139 2.930 -0.587 1.00 77.88 81 ALA A CA 1
ATOM 657 C C . ALA A 1 81 ? -5.649 2.670 -0.440 1.00 77.88 81 ALA A C 1
ATOM 659 O O . ALA A 1 81 ? -6.236 2.953 0.608 1.00 77.88 81 ALA A O 1
ATOM 660 N N . LEU A 1 82 ? -6.274 2.078 -1.461 1.00 80.06 82 LEU A N 1
ATOM 661 C CA . LEU A 1 82 ? -7.692 1.726 -1.447 1.00 80.06 82 LEU A CA 1
ATOM 662 C C . LEU A 1 82 ? -7.998 0.615 -0.428 1.00 80.06 82 LEU A C 1
ATOM 664 O O . LEU A 1 82 ? -9.010 0.680 0.274 1.00 80.06 82 LEU A O 1
ATOM 668 N N . GLY A 1 83 ? -7.101 -0.366 -0.298 1.00 78.56 83 GLY A N 1
ATOM 669 C CA . GLY A 1 83 ? -7.185 -1.424 0.707 1.00 78.56 83 GLY A CA 1
ATOM 670 C C . GLY A 1 83 ? -7.152 -0.860 2.127 1.00 78.56 83 GLY A C 1
ATOM 671 O O . GLY A 1 83 ? -8.022 -1.169 2.944 1.00 78.56 83 GLY A O 1
ATOM 672 N N . PHE A 1 84 ? -6.208 0.042 2.401 1.00 77.25 84 PHE A N 1
ATOM 673 C CA . PHE A 1 84 ? -6.086 0.701 3.701 1.00 77.25 84 PHE A CA 1
ATOM 674 C C . PHE A 1 84 ? -7.336 1.524 4.043 1.00 77.25 84 PHE A C 1
ATOM 676 O O . PHE A 1 84 ? -7.867 1.439 5.151 1.00 77.25 84 PHE A O 1
ATOM 683 N N . PHE A 1 85 ? -7.867 2.259 3.064 1.00 74.56 85 PHE A N 1
ATOM 684 C CA . PHE A 1 85 ? -9.092 3.043 3.211 1.00 74.56 85 PHE A CA 1
ATOM 685 C C . PHE A 1 85 ? -10.304 2.147 3.522 1.00 74.56 85 PHE A C 1
ATOM 687 O O . PHE A 1 85 ? -11.097 2.460 4.412 1.00 74.56 85 PHE A O 1
ATOM 694 N N . GLY A 1 86 ? -10.451 1.010 2.837 1.00 71.62 86 GLY A N 1
ATOM 695 C CA . GLY A 1 86 ? -11.571 0.095 3.078 1.00 71.62 86 GLY A CA 1
ATOM 696 C C . GLY A 1 86 ? -11.525 -0.604 4.439 1.00 71.62 86 GLY A C 1
ATOM 697 O O . GLY A 1 86 ? -12.577 -0.823 5.049 1.00 71.62 86 GLY A O 1
ATOM 698 N N . ILE A 1 87 ? -10.323 -0.878 4.955 1.00 73.69 87 ILE A N 1
ATOM 699 C CA . ILE A 1 87 ? -10.129 -1.365 6.329 1.00 73.69 87 ILE A CA 1
ATOM 700 C C . ILE A 1 87 ? -10.488 -0.262 7.336 1.00 73.69 87 ILE A C 1
ATOM 702 O O . ILE A 1 87 ? -11.238 -0.519 8.280 1.00 73.69 87 ILE A O 1
ATOM 706 N N . ALA A 1 88 ? -10.020 0.969 7.112 1.00 71.25 88 ALA A N 1
ATOM 707 C CA . ALA A 1 88 ? -10.243 2.103 8.009 1.00 71.25 88 ALA A CA 1
ATOM 708 C C . ALA A 1 88 ? -11.729 2.491 8.147 1.00 71.25 88 ALA A C 1
ATOM 710 O O . ALA A 1 88 ? -12.187 2.800 9.246 1.00 71.25 88 ALA A O 1
ATOM 711 N N . PHE A 1 89 ? -12.508 2.407 7.063 1.00 68.25 89 PHE A N 1
ATOM 712 C CA . PHE A 1 89 ? -13.959 2.643 7.090 1.00 68.25 89 PHE A CA 1
ATOM 713 C C . PHE A 1 89 ? -14.799 1.414 7.477 1.00 68.25 89 PHE A C 1
ATOM 715 O O . PHE A 1 89 ? -16.030 1.488 7.444 1.00 68.25 89 PHE A O 1
ATOM 722 N N . GLN A 1 90 ? -14.167 0.292 7.844 1.00 68.44 90 GLN A N 1
ATOM 723 C CA . GLN A 1 90 ? -14.836 -0.956 8.236 1.00 68.44 90 GLN A CA 1
ATOM 724 C C . GLN A 1 90 ? -15.921 -1.399 7.238 1.00 68.44 90 GLN A C 1
ATOM 726 O O . GLN A 1 90 ? -17.043 -1.752 7.619 1.00 68.44 90 GLN A O 1
ATOM 731 N N . VAL A 1 91 ? -15.605 -1.376 5.937 1.00 63.69 91 VAL A N 1
ATOM 732 C CA . VAL A 1 91 ? -16.562 -1.762 4.878 1.00 63.69 91 VAL A CA 1
ATOM 733 C C . VAL A 1 91 ? -17.084 -3.184 5.090 1.00 63.69 91 VAL A C 1
ATOM 735 O O . VAL A 1 91 ? -18.259 -3.456 4.841 1.00 63.69 91 VAL A O 1
ATOM 738 N N . SER A 1 92 ? -16.228 -4.073 5.602 1.00 64.38 92 SER A N 1
ATOM 739 C CA . SER A 1 92 ? -16.566 -5.445 5.969 1.00 64.38 92 SER A CA 1
ATOM 740 C C . SER A 1 92 ? -16.248 -5.697 7.440 1.00 64.38 92 SER A C 1
ATOM 742 O O . SER A 1 92 ? -15.084 -5.747 7.836 1.00 64.38 92 SER A O 1
ATOM 744 N N . LYS A 1 93 ? -17.293 -5.927 8.247 1.00 67.12 93 LYS A N 1
ATOM 745 C CA . LYS A 1 93 ? -17.147 -6.328 9.656 1.00 67.12 93 LYS A CA 1
ATOM 746 C C . LYS A 1 93 ? -16.322 -7.610 9.803 1.00 67.12 93 LYS A C 1
ATOM 748 O O . LYS A 1 93 ? -15.569 -7.738 10.762 1.00 67.12 93 LYS A O 1
ATOM 753 N N . THR A 1 94 ? -16.441 -8.538 8.854 1.00 70.44 94 THR A N 1
ATOM 754 C CA . THR A 1 94 ? -15.689 -9.799 8.849 1.00 70.44 94 THR A CA 1
ATOM 755 C C . THR A 1 94 ? -14.197 -9.549 8.687 1.00 70.44 94 THR A C 1
ATOM 757 O O . THR A 1 94 ? -13.401 -10.095 9.446 1.00 70.44 94 THR A O 1
ATOM 760 N N . LEU A 1 95 ? -13.817 -8.673 7.752 1.00 70.56 95 LEU A N 1
ATOM 761 C CA . LEU A 1 95 ? -12.412 -8.369 7.499 1.00 70.56 95 LEU A CA 1
ATOM 762 C C . LEU A 1 95 ? -11.787 -7.610 8.674 1.00 70.56 95 LEU A C 1
ATOM 764 O O . LEU A 1 95 ? -10.691 -7.949 9.107 1.00 70.56 95 LEU A O 1
ATOM 768 N N . THR A 1 96 ? -12.505 -6.642 9.249 1.00 70.88 96 THR A N 1
ATOM 769 C CA . THR A 1 96 ? -12.046 -5.936 10.452 1.00 70.88 96 THR A CA 1
ATOM 770 C C . THR A 1 96 ? -11.909 -6.886 11.642 1.00 70.88 96 THR A C 1
ATOM 772 O O . THR A 1 96 ? -10.930 -6.798 12.373 1.00 70.88 96 THR A O 1
ATOM 775 N N . ARG A 1 97 ? -12.837 -7.835 11.829 1.00 75.69 97 ARG A N 1
ATOM 776 C CA . ARG A 1 97 ? -12.744 -8.840 12.901 1.00 75.69 97 ARG A CA 1
ATOM 777 C C . ARG A 1 97 ? -11.552 -9.779 12.713 1.00 75.69 97 ARG A C 1
ATOM 779 O O . ARG A 1 97 ? -10.899 -10.114 13.693 1.00 75.69 97 ARG A O 1
ATOM 786 N N . PHE A 1 98 ? -11.269 -10.178 11.475 1.00 79.50 98 PHE A N 1
ATOM 787 C CA . PHE A 1 98 ? -10.110 -11.006 11.150 1.00 79.50 98 PHE A CA 1
ATOM 788 C C . PHE A 1 98 ? -8.795 -10.256 11.399 1.00 79.50 98 PHE A C 1
ATOM 790 O O . PHE A 1 98 ? -7.911 -10.771 12.074 1.00 79.50 98 PHE A O 1
ATOM 797 N N . LEU A 1 99 ? -8.692 -9.009 10.931 1.00 72.75 99 LEU A N 1
ATOM 798 C CA . LEU A 1 99 ? -7.502 -8.169 11.114 1.00 72.75 99 LEU A CA 1
ATOM 799 C C . LEU A 1 99 ? -7.254 -7.782 12.578 1.00 72.75 99 LEU A C 1
ATOM 801 O O . LEU A 1 99 ? -6.112 -7.570 12.963 1.00 72.75 99 LEU A O 1
ATOM 805 N N . ASN A 1 100 ? -8.300 -7.723 13.404 1.00 79.25 100 ASN A N 1
ATOM 806 C CA . ASN A 1 100 ? -8.186 -7.414 14.832 1.00 79.25 100 ASN A CA 1
ATOM 807 C C . ASN A 1 100 ? -7.858 -8.653 15.694 1.00 79.25 100 ASN A C 1
ATOM 809 O O . ASN A 1 100 ? -8.020 -8.641 16.913 1.00 79.25 100 ASN A O 1
ATOM 813 N N . HIS A 1 101 ? -7.436 -9.757 15.071 1.00 86.31 101 HIS A N 1
ATOM 814 C CA . HIS A 1 101 ? -6.996 -10.944 15.791 1.00 86.31 101 HIS A CA 1
ATOM 815 C C . HIS A 1 101 ? -5.614 -10.715 16.425 1.00 86.31 101 HIS A C 1
ATOM 817 O O . HIS A 1 101 ? -4.703 -10.216 15.766 1.00 86.31 101 HIS A O 1
ATOM 823 N N . LYS A 1 102 ? -5.413 -11.159 17.677 1.00 83.94 102 LYS A N 1
ATOM 824 C CA . LYS A 1 102 ? -4.156 -10.975 18.445 1.00 83.94 102 LYS A CA 1
ATOM 825 C C . LYS A 1 102 ? -2.889 -11.458 17.729 1.00 83.94 102 LYS A C 1
ATOM 827 O O . LYS A 1 102 ? -1.802 -10.963 18.001 1.00 83.94 102 LYS A O 1
ATOM 832 N N . ILE A 1 103 ? -3.022 -12.405 16.801 1.00 86.75 103 ILE A N 1
ATOM 833 C CA . ILE A 1 103 ? -1.902 -12.879 15.975 1.00 86.75 103 ILE A CA 1
ATOM 834 C C . ILE A 1 103 ? -1.279 -11.714 15.200 1.00 86.75 103 ILE A C 1
ATOM 836 O O . ILE A 1 103 ? -0.061 -11.592 15.192 1.00 86.75 103 ILE A O 1
ATOM 840 N N . PHE A 1 104 ? -2.089 -10.825 14.614 1.00 84.19 104 PHE A N 1
ATOM 841 C CA . PHE A 1 104 ? -1.585 -9.673 13.862 1.00 84.19 104 PHE A CA 1
ATOM 842 C C . PHE A 1 104 ? -0.864 -8.660 14.752 1.00 84.19 104 PHE A C 1
ATOM 844 O O . PHE A 1 104 ? 0.086 -8.026 14.305 1.00 84.19 104 PHE A O 1
ATOM 851 N N . GLU A 1 105 ? -1.256 -8.547 16.020 1.00 85.00 105 GLU A N 1
ATOM 852 C CA . GLU A 1 105 ? -0.579 -7.690 16.995 1.00 85.00 105 GLU A CA 1
ATOM 853 C C . GLU A 1 105 ? 0.829 -8.210 17.325 1.00 85.00 105 GLU A C 1
ATOM 855 O O . GLU A 1 105 ? 1.796 -7.447 17.356 1.00 85.00 105 GLU A O 1
ATOM 860 N N . VAL A 1 106 ? 0.964 -9.522 17.539 1.00 90.94 106 VAL A N 1
ATOM 861 C CA . VAL A 1 106 ? 2.268 -10.165 17.772 1.00 90.94 106 VAL A CA 1
ATOM 862 C C . VAL A 1 106 ? 3.125 -10.101 16.511 1.00 90.94 106 VAL A C 1
ATOM 864 O O . VAL A 1 106 ? 4.294 -9.725 16.580 1.00 90.94 106 VAL A O 1
ATOM 867 N N . LEU A 1 107 ? 2.535 -10.406 15.352 1.00 90.00 107 LEU A N 1
ATOM 868 C CA . LEU A 1 107 ? 3.226 -10.366 14.067 1.00 90.00 107 LEU A CA 1
ATOM 869 C C . LEU A 1 107 ? 3.728 -8.953 13.753 1.00 90.00 107 LEU A C 1
ATOM 871 O O . LEU A 1 107 ? 4.862 -8.800 13.318 1.00 90.00 107 LEU A O 1
ATOM 875 N N . GLY A 1 108 ? 2.920 -7.924 14.032 1.00 87.31 108 GLY A N 1
ATOM 876 C CA . GLY A 1 108 ? 3.299 -6.522 13.857 1.00 87.31 108 GLY A CA 1
ATOM 877 C C . GLY A 1 108 ? 4.468 -6.104 14.750 1.00 87.31 108 GLY A C 1
ATOM 878 O O . GLY A 1 108 ? 5.374 -5.409 14.298 1.00 87.31 108 GLY A O 1
ATOM 879 N N . ARG A 1 109 ? 4.500 -6.567 16.006 1.00 90.75 109 ARG A N 1
ATOM 880 C CA . ARG A 1 109 ? 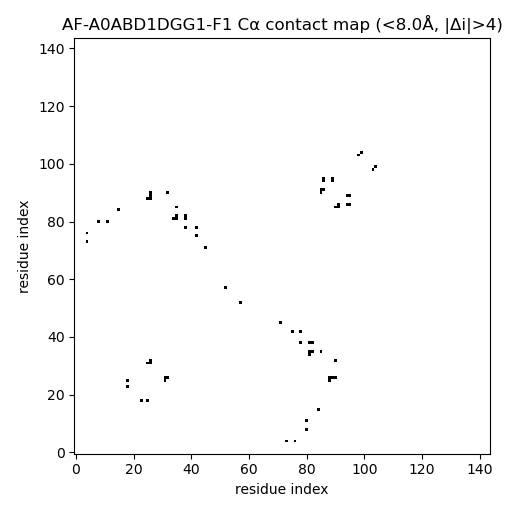5.643 -6.325 16.903 1.00 90.75 109 ARG A CA 1
ATOM 881 C C . ARG A 1 109 ? 6.907 -7.043 16.432 1.00 90.75 109 ARG A C 1
ATOM 883 O O . ARG A 1 109 ? 7.988 -6.459 16.480 1.00 90.75 109 ARG A O 1
ATOM 890 N N . LEU A 1 110 ? 6.772 -8.278 15.951 1.00 93.31 110 LEU A N 1
ATOM 891 C CA . LEU A 1 110 ? 7.893 -9.066 15.443 1.00 93.31 110 LEU A CA 1
ATOM 892 C C . LEU A 1 110 ? 8.499 -8.432 14.185 1.00 93.31 110 LEU A C 1
ATOM 894 O O . LEU A 1 110 ? 9.708 -8.215 14.129 1.00 93.31 110 LEU A O 1
ATOM 898 N N . THR A 1 111 ? 7.665 -8.078 13.204 1.00 91.81 111 THR A N 1
ATOM 899 C CA . THR A 1 111 ? 8.126 -7.440 11.963 1.00 91.81 111 THR A CA 1
ATOM 900 C C . THR A 1 111 ? 8.737 -6.072 12.226 1.00 91.81 111 THR A C 1
ATOM 902 O O . THR A 1 111 ? 9.748 -5.738 11.609 1.00 91.81 111 THR A O 1
ATOM 905 N N . TYR A 1 112 ? 8.195 -5.306 13.177 1.00 91.75 112 TYR A N 1
ATOM 906 C CA . TYR A 1 112 ? 8.805 -4.052 13.616 1.00 91.75 112 TYR A CA 1
ATOM 907 C C . TYR A 1 112 ? 10.200 -4.272 14.220 1.00 91.75 112 TYR A C 1
ATOM 909 O O . TYR A 1 112 ? 11.140 -3.558 13.870 1.00 91.75 112 TYR A O 1
ATOM 917 N N . GLY A 1 113 ? 10.366 -5.300 15.059 1.00 92.88 113 GLY A N 1
ATOM 918 C CA . GLY A 1 113 ? 11.671 -5.684 15.600 1.00 92.88 113 GLY A CA 1
ATOM 919 C C . GLY A 1 113 ? 12.684 -6.016 14.501 1.00 92.88 113 GLY A C 1
ATOM 920 O O . GLY A 1 113 ? 13.779 -5.454 14.475 1.00 92.88 113 GLY A O 1
ATOM 921 N N . THR A 1 114 ? 12.305 -6.863 13.542 1.00 94.06 114 THR A N 1
ATOM 922 C CA . THR A 1 114 ? 13.163 -7.201 12.395 1.00 94.06 114 THR A CA 1
ATOM 923 C C . THR A 1 114 ? 13.499 -5.973 11.546 1.00 94.06 114 THR A C 1
ATOM 925 O O . THR A 1 114 ? 14.650 -5.813 11.139 1.00 94.06 114 THR A O 1
ATOM 928 N N . TYR A 1 115 ? 12.532 -5.083 11.305 1.00 93.25 115 TYR A N 1
ATOM 929 C CA . TYR A 1 115 ? 12.750 -3.847 10.552 1.00 93.25 115 TYR A CA 1
ATOM 930 C C . TYR A 1 115 ? 13.800 -2.948 11.214 1.00 93.25 115 TYR A C 1
ATOM 932 O O . TYR A 1 115 ? 14.695 -2.455 10.527 1.00 93.25 115 TY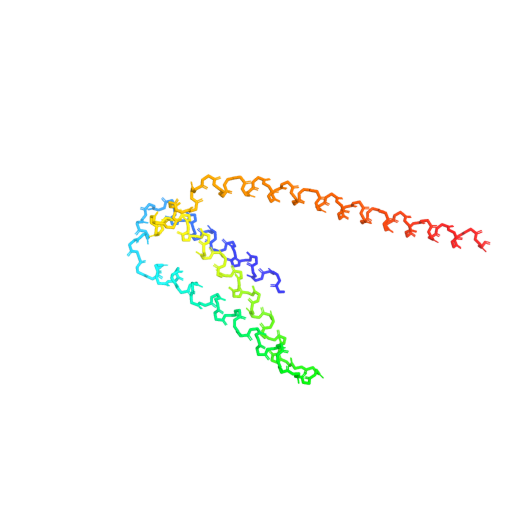R A O 1
ATOM 940 N N . LEU A 1 116 ? 13.740 -2.768 12.537 1.00 93.62 116 LEU A N 1
ATOM 941 C CA . LEU A 1 116 ? 14.726 -1.968 13.267 1.00 93.62 116 LEU A CA 1
ATOM 942 C C . LEU A 1 116 ? 16.138 -2.548 13.151 1.00 93.62 116 LEU A C 1
ATOM 944 O O . LEU A 1 116 ? 17.085 -1.806 12.883 1.00 93.62 116 LEU A O 1
ATOM 948 N N . VAL A 1 117 ? 16.278 -3.867 13.307 1.00 94.50 117 VAL A N 1
ATOM 949 C CA . VAL A 1 117 ? 17.572 -4.550 13.157 1.00 94.50 117 VAL A CA 1
ATOM 950 C C . VAL A 1 117 ? 18.102 -4.383 11.735 1.00 94.50 117 VAL A C 1
ATOM 952 O O . VAL A 1 117 ? 19.255 -3.997 11.548 1.00 94.50 117 VAL A O 1
ATOM 955 N N . HIS A 1 118 ? 17.254 -4.606 10.730 1.00 93.31 118 HIS A N 1
ATOM 956 C CA . HIS A 1 118 ? 17.631 -4.455 9.328 1.00 93.31 118 HIS A CA 1
ATOM 957 C C . HIS A 1 118 ? 18.066 -3.019 9.005 1.00 93.31 118 HIS A C 1
ATOM 959 O O . HIS A 1 118 ? 19.121 -2.808 8.409 1.00 93.31 118 HIS A O 1
ATOM 965 N N . TYR A 1 119 ? 17.304 -2.020 9.456 1.00 92.06 119 TYR A N 1
ATOM 966 C CA . TYR A 1 119 ? 17.640 -0.609 9.272 1.00 92.06 119 TYR A CA 1
ATOM 967 C C . TYR A 1 119 ? 18.974 -0.240 9.935 1.00 92.06 119 TYR A C 1
ATOM 969 O O . TYR A 1 119 ? 19.783 0.487 9.352 1.00 92.06 119 TYR A O 1
ATOM 977 N N . CYS A 1 120 ? 19.232 -0.774 11.131 1.00 92.62 120 CYS A N 1
ATOM 978 C CA . CYS A 1 120 ? 20.504 -0.601 11.822 1.00 92.62 120 CYS A CA 1
ATOM 979 C C . CYS A 1 120 ? 21.666 -1.198 11.011 1.00 92.62 120 CYS A C 1
ATOM 981 O O . CYS A 1 120 ? 22.656 -0.510 10.764 1.00 92.62 120 CYS A O 1
ATOM 983 N N . MET A 1 121 ? 21.518 -2.430 10.511 1.00 92.75 121 MET A N 1
ATOM 984 C CA . MET A 1 121 ? 22.540 -3.074 9.676 1.00 92.75 121 MET A CA 1
ATOM 985 C C . MET A 1 121 ? 22.840 -2.287 8.402 1.00 92.75 121 MET A C 1
ATOM 987 O O . MET A 1 121 ? 24.007 -2.078 8.078 1.00 92.75 121 MET A O 1
ATOM 991 N N . VAL A 1 122 ? 21.807 -1.796 7.711 1.00 92.25 122 VAL A N 1
ATOM 992 C CA . VAL A 1 122 ? 21.987 -0.960 6.517 1.00 92.25 122 VAL A CA 1
ATOM 993 C C . VAL A 1 122 ? 22.768 0.307 6.866 1.00 92.25 122 VAL A C 1
ATOM 995 O O . VAL A 1 122 ? 23.728 0.637 6.172 1.00 92.25 122 VAL A O 1
ATOM 998 N N . LYS A 1 123 ? 22.431 0.997 7.965 1.00 89.06 123 LYS A N 1
ATOM 999 C CA . LYS A 1 123 ? 23.200 2.172 8.406 1.00 89.06 123 LYS A CA 1
ATOM 1000 C C . LYS A 1 123 ? 24.661 1.842 8.704 1.00 89.06 123 LYS A C 1
ATOM 1002 O O . LYS A 1 123 ? 25.533 2.605 8.294 1.00 89.06 123 LYS A O 1
ATOM 1007 N N . ILE A 1 124 ? 24.926 0.728 9.383 1.00 90.50 124 ILE A N 1
ATOM 1008 C CA . ILE A 1 124 ? 26.289 0.287 9.703 1.00 90.50 124 ILE A CA 1
ATOM 1009 C C . ILE A 1 124 ? 27.067 -0.025 8.420 1.00 90.50 124 ILE A C 1
ATOM 1011 O O . ILE A 1 124 ? 28.201 0.427 8.281 1.00 90.50 124 ILE A O 1
ATOM 1015 N N . MET A 1 125 ? 26.473 -0.734 7.456 1.00 88.75 125 MET A N 1
ATOM 1016 C CA . MET A 1 125 ? 27.111 -0.992 6.159 1.00 88.75 125 MET A CA 1
ATOM 1017 C C . MET A 1 125 ? 27.441 0.307 5.420 1.00 88.75 125 MET A C 1
ATOM 1019 O O . MET A 1 125 ? 28.568 0.480 4.967 1.00 88.75 125 MET A O 1
ATOM 1023 N N . PHE A 1 126 ? 26.496 1.248 5.346 1.00 86.19 126 PHE A N 1
ATOM 1024 C CA . PHE A 1 126 ? 26.737 2.545 4.709 1.00 86.19 126 PHE A CA 1
ATOM 1025 C C . PHE A 1 126 ? 27.818 3.363 5.421 1.00 86.19 126 PHE A C 1
ATOM 1027 O O . PHE A 1 126 ? 28.573 4.072 4.760 1.00 86.19 126 PHE A O 1
ATOM 1034 N N . PHE A 1 127 ? 27.912 3.276 6.749 1.00 84.75 127 PHE A N 1
ATOM 1035 C CA . PHE A 1 127 ? 28.981 3.927 7.503 1.00 84.75 127 PHE A CA 1
ATOM 1036 C C . PHE A 1 127 ? 30.348 3.298 7.201 1.00 84.75 127 PHE A C 1
ATOM 1038 O O . PHE A 1 127 ? 31.273 4.021 6.847 1.00 84.75 127 PHE A O 1
ATOM 1045 N N . ASN A 1 128 ? 30.452 1.966 7.228 1.00 78.81 128 ASN A N 1
ATOM 1046 C CA . ASN A 1 128 ? 31.694 1.250 6.913 1.00 78.81 128 ASN A CA 1
ATOM 1047 C C . ASN A 1 128 ? 32.171 1.501 5.476 1.00 78.81 128 ASN A C 1
ATOM 1049 O O . ASN A 1 128 ? 33.359 1.700 5.252 1.00 78.81 128 ASN A O 1
ATOM 1053 N N . VAL A 1 129 ? 31.256 1.545 4.502 1.00 80.25 129 VAL A N 1
ATOM 1054 C CA . VAL A 1 129 ? 31.601 1.879 3.109 1.00 80.25 129 VAL A CA 1
ATOM 1055 C C . VAL A 1 129 ? 32.151 3.302 3.001 1.00 80.25 129 VAL A C 1
ATOM 1057 O O . VAL A 1 129 ? 33.115 3.527 2.274 1.00 80.25 129 VAL A O 1
ATOM 1060 N N . ARG A 1 130 ? 31.577 4.262 3.739 1.00 77.19 130 ARG A N 1
ATOM 1061 C CA . ARG A 1 130 ? 32.056 5.653 3.753 1.00 77.19 130 ARG A CA 1
ATOM 1062 C C . ARG A 1 130 ? 33.423 5.788 4.424 1.00 77.19 130 ARG A C 1
ATOM 1064 O O . ARG A 1 130 ? 34.282 6.480 3.887 1.00 77.19 130 ARG A O 1
ATOM 1071 N N . GLU A 1 131 ? 33.636 5.114 5.550 1.00 75.25 131 GLU A N 1
ATOM 1072 C CA . GLU A 1 131 ? 34.940 5.056 6.229 1.00 75.25 131 GLU A CA 1
ATOM 1073 C C . GLU A 1 131 ? 36.007 4.437 5.321 1.00 75.25 131 GLU A C 1
ATOM 1075 O O . GLU A 1 131 ? 37.066 5.027 5.129 1.00 75.25 131 GLU A O 1
ATOM 1080 N N . LEU A 1 132 ? 35.701 3.308 4.673 1.00 73.25 132 LEU A N 1
ATOM 1081 C CA . LEU A 1 132 ? 36.620 2.648 3.747 1.00 73.25 132 LEU A CA 1
ATOM 1082 C C . LEU A 1 132 ? 36.942 3.529 2.529 1.00 73.25 132 LEU A C 1
ATOM 1084 O O . LEU A 1 132 ? 38.100 3.610 2.122 1.00 73.25 132 LEU A O 1
ATOM 1088 N N . SER A 1 133 ? 35.948 4.234 1.975 1.00 73.50 133 SER A N 1
ATOM 1089 C CA . SER A 1 133 ? 36.189 5.189 0.885 1.00 73.50 133 SER A CA 1
ATOM 1090 C C . SER A 1 133 ? 37.051 6.375 1.321 1.00 73.50 133 SER A C 1
ATOM 1092 O O . SER A 1 133 ? 37.897 6.825 0.553 1.00 73.50 133 SER A O 1
ATOM 1094 N N . ASN A 1 134 ? 36.882 6.855 2.557 1.00 72.88 134 ASN A N 1
ATOM 1095 C CA . ASN A 1 134 ? 37.700 7.938 3.093 1.00 72.88 134 ASN A CA 1
ATOM 1096 C C . ASN A 1 134 ? 39.142 7.473 3.328 1.00 72.88 134 ASN A C 1
ATOM 1098 O O . ASN A 1 134 ? 40.066 8.191 2.967 1.00 72.88 134 ASN A O 1
ATOM 1102 N N . LEU A 1 135 ? 39.352 6.270 3.869 1.00 71.31 135 LEU A N 1
ATOM 1103 C CA . LEU A 1 135 ? 40.690 5.705 4.078 1.00 71.31 135 LEU A CA 1
ATOM 1104 C C . LEU A 1 135 ? 41.441 5.499 2.753 1.00 71.31 135 LEU A C 1
ATOM 1106 O O . LEU A 1 135 ? 42.590 5.917 2.643 1.00 71.31 135 LEU A O 1
ATOM 1110 N N . GLY A 1 136 ? 40.778 4.969 1.719 1.00 68.25 136 GLY A N 1
ATOM 1111 C CA . GLY A 1 136 ? 41.379 4.843 0.384 1.00 68.25 136 GLY A CA 1
ATOM 1112 C C . GLY A 1 136 ? 41.748 6.190 -0.258 1.00 68.25 136 GLY A C 1
ATOM 1113 O O . GLY A 1 136 ? 42.757 6.287 -0.949 1.00 68.25 136 GLY A O 1
ATOM 1114 N N . MET A 1 137 ? 40.977 7.250 0.012 1.00 59.56 137 MET A N 1
ATOM 1115 C CA . MET A 1 137 ? 41.308 8.620 -0.405 1.00 59.56 137 MET A CA 1
ATOM 1116 C C . MET A 1 137 ? 42.539 9.184 0.326 1.00 59.56 137 MET A C 1
ATOM 1118 O O . MET A 1 137 ? 43.293 9.951 -0.271 1.00 59.56 137 MET A O 1
ATOM 1122 N N . PHE A 1 138 ? 42.763 8.823 1.595 1.00 60.44 138 PHE A N 1
ATOM 1123 C CA . PHE A 1 138 ? 43.943 9.257 2.355 1.00 60.44 138 PHE A CA 1
ATOM 1124 C C . PHE A 1 138 ? 45.232 8.544 1.922 1.00 60.44 138 PHE A C 1
ATOM 1126 O O . PHE A 1 138 ? 46.286 9.177 1.919 1.00 60.44 138 PHE A O 1
ATOM 1133 N N . ASP A 1 139 ? 45.166 7.270 1.522 1.00 62.59 139 ASP A N 1
ATOM 1134 C CA . ASP A 1 139 ? 46.336 6.548 0.993 1.00 62.59 139 ASP A CA 1
ATOM 1135 C C . ASP A 1 139 ? 46.814 7.115 -0.354 1.00 62.59 139 ASP A C 1
ATOM 1137 O O . ASP A 1 139 ? 48.018 7.229 -0.580 1.00 62.59 139 ASP A O 1
ATOM 1141 N N . LEU A 1 140 ? 45.894 7.545 -1.225 1.00 61.34 140 LEU A N 1
ATOM 1142 C CA . LEU A 1 140 ? 46.238 8.157 -2.516 1.00 61.34 140 LEU A CA 1
ATOM 1143 C C . LEU A 1 140 ? 46.939 9.516 -2.361 1.00 61.34 140 LEU A C 1
ATOM 1145 O O . LEU A 1 140 ? 47.836 9.828 -3.133 1.00 61.34 140 LEU A O 1
ATOM 1149 N N . HIS A 1 141 ? 46.572 10.299 -1.344 1.00 58.16 141 HIS A N 1
ATOM 1150 C CA . HIS A 1 141 ? 47.159 11.621 -1.086 1.00 58.16 141 HIS A CA 1
ATOM 1151 C C . HIS A 1 141 ? 48.512 11.560 -0.354 1.00 58.16 141 HIS A C 1
ATOM 1153 O O . HIS A 1 141 ? 49.175 12.580 -0.210 1.00 58.16 141 HIS A O 1
ATOM 1159 N N . LYS A 1 142 ? 48.905 10.387 0.164 1.00 55.06 142 LYS A N 1
ATOM 1160 C CA . LYS A 1 142 ? 50.173 10.180 0.883 1.00 55.06 142 LYS A CA 1
ATOM 1161 C C . LYS A 1 142 ? 51.305 9.682 -0.029 1.00 55.06 142 LYS A C 1
ATOM 1163 O O . LYS A 1 142 ? 52.440 9.580 0.427 1.00 55.06 142 LYS A O 1
ATOM 1168 N N . GLN A 1 143 ? 50.994 9.326 -1.279 1.00 53.03 143 GLN A N 1
ATOM 1169 C CA . GLN A 1 143 ? 51.966 8.848 -2.271 1.00 53.03 143 GLN A CA 1
ATOM 1170 C C . GLN A 1 143 ? 52.446 9.928 -3.259 1.00 53.03 143 GLN A C 1
ATOM 1172 O O . GLN A 1 143 ? 53.271 9.615 -4.116 1.00 53.03 143 GLN A O 1
ATOM 1177 N N . GLU A 1 144 ? 51.970 11.170 -3.126 1.00 45.84 144 GLU A N 1
ATOM 1178 C CA . GLU A 1 144 ? 52.553 12.371 -3.755 1.00 45.84 144 GLU A CA 1
ATOM 1179 C C . GLU A 1 144 ? 53.456 13.117 -2.764 1.00 45.84 144 GLU A C 1
ATOM 1181 O O . GLU A 1 144 ? 54.496 13.652 -3.212 1.00 45.84 144 GLU A O 1
#

pLDDT: mean 76.0, std 10.14, range [45.84, 94.5]

Foldseek 3Di:
DVVVLVVVLVVLVVVLVVCVVVPPPCLPVPVLVVLLVVLVVVVVVLVVVVVVVVPDDDPPPDPVVVVNVVVSVSVVSVSVSSNVSCLVSCSDVVVVVVCPDVVVVVVVVVVVVVVVVVVVVVVVVVVVVVVVVVVVVVVVVVVD

Secondary structure (DSSP, 8-state):
-HHHHHHHHHHHHHHHHHHHHT---GGG-HHHHHHHHHHHHHHHHHHHHHHHHHHS-PPSP-HHHHHHHHHHHHHHHHHHHHHHHHHHTTS-HHHHHHHTSHHHHHHHHHHHHHHHHHHHHHHHHHHHHHHHHHHHHHHHTT--

InterPro domains:
  IPR052728 Oxygen and lipid transport regulator [PTHR11161] (3-131)